Protein AF-A0A9D5VKY2-F1 (afdb_monomer_lite)

Radius of gyration: 16.39 Å; chains: 1; bounding box: 40×23×47 Å

Secondary structure (DSSP, 8-state):
---HHHHHHHHHHHHHHHHHHHHHHHHHHHHHHHHTT---HHHHHHHHHHHHHHHHHHHTTS---HHHHHHHHHHHHTHHHHHHHHHHHHHHHS--

Sequence (96 aa):
MYNFKNVEETFQTLLVYHCIINIAAFTTACVHAYLTNWVNIWLEITLVLMGWLTFGGFLLKFNYNATIKKWIYFLHSQQIVFYVMLFSLLKGHYVI

pLDDT: mean 74.99, std 9.63, range [41.19, 86.69]

Structure (mmCIF, N/CA/C/O backbone):
data_AF-A0A9D5VKY2-F1
#
_entry.id   AF-A0A9D5VKY2-F1
#
loop_
_atom_site.group_PDB
_atom_site.id
_atom_site.type_symbol
_atom_site.label_atom_id
_atom_site.label_alt_id
_atom_site.label_comp_id
_atom_site.label_asym_id
_atom_site.label_entity_id
_atom_site.label_seq_id
_atom_site.pdbx_PDB_ins_code
_atom_site.Cartn_x
_atom_site.Cartn_y
_atom_site.Cartn_z
_atom_site.occupancy
_atom_site.B_iso_or_equiv
_atom_site.auth_seq_id
_atom_site.auth_comp_id
_atom_site.auth_asym_id
_atom_site.auth_atom_id
_atom_site.pdbx_PDB_model_num
ATOM 1 N N . MET A 1 1 ? -23.267 -14.174 25.867 1.00 42.31 1 MET A N 1
ATOM 2 C CA . MET A 1 1 ? -22.819 -12.849 25.390 1.00 42.31 1 MET A CA 1
ATOM 3 C C . MET A 1 1 ? -21.356 -13.015 24.994 1.00 42.31 1 MET A C 1
ATOM 5 O O . MET A 1 1 ? -20.525 -13.177 25.876 1.00 42.31 1 MET A O 1
ATOM 9 N N . TYR A 1 2 ? -21.061 -13.193 23.701 1.00 47.09 2 TYR A N 1
ATOM 10 C CA . TYR A 1 2 ? -19.691 -13.472 23.246 1.00 47.09 2 TYR A CA 1
ATOM 11 C C . TYR A 1 2 ? -18.790 -12.272 23.560 1.00 47.09 2 TYR A C 1
ATOM 13 O O . TYR A 1 2 ? -19.201 -11.124 23.402 1.00 47.09 2 TYR A O 1
ATOM 21 N N . ASN A 1 3 ? -17.589 -12.539 24.069 1.00 51.28 3 ASN A N 1
ATOM 22 C CA . ASN A 1 3 ? -16.659 -11.532 24.571 1.00 51.28 3 ASN A CA 1
ATOM 23 C C . ASN A 1 3 ? -15.956 -10.832 23.385 1.00 51.28 3 ASN A C 1
ATOM 25 O O . ASN A 1 3 ? -14.791 -11.086 23.091 1.00 51.28 3 ASN A O 1
ATOM 29 N N . PHE A 1 4 ? -16.700 -10.002 22.645 1.00 60.19 4 PHE A N 1
ATOM 30 C CA . PHE A 1 4 ? -16.260 -9.346 21.401 1.00 60.19 4 PHE A CA 1
ATOM 31 C C . PHE A 1 4 ? -15.112 -8.343 21.590 1.00 60.19 4 PHE A C 1
ATOM 33 O O . PHE A 1 4 ? -14.469 -7.963 20.615 1.00 60.19 4 PHE A O 1
ATOM 40 N N . LYS A 1 5 ? -14.808 -7.958 22.833 1.00 62.81 5 LYS A N 1
ATOM 41 C CA . LYS A 1 5 ? -13.775 -6.966 23.151 1.00 62.81 5 LYS A CA 1
ATOM 42 C C . LYS A 1 5 ? -12.366 -7.428 22.746 1.00 62.81 5 LYS A C 1
ATOM 44 O O . LYS A 1 5 ? -11.630 -6.667 22.131 1.00 62.81 5 LYS A O 1
ATOM 49 N N . ASN A 1 6 ? -12.042 -8.705 22.976 1.00 73.06 6 ASN A N 1
ATOM 50 C CA . ASN A 1 6 ? -10.754 -9.281 22.565 1.00 73.06 6 ASN A CA 1
ATOM 51 C C . ASN A 1 6 ? -10.632 -9.411 21.040 1.00 73.06 6 ASN A C 1
ATOM 53 O O . ASN A 1 6 ? -9.534 -9.326 20.493 1.00 73.06 6 ASN A O 1
ATOM 57 N N . VAL A 1 7 ? -11.754 -9.628 20.345 1.00 73.62 7 VAL A N 1
ATOM 58 C CA . VAL A 1 7 ? -11.777 -9.745 18.880 1.00 73.62 7 VAL A CA 1
ATOM 59 C C . VAL A 1 7 ? -11.496 -8.385 18.248 1.00 73.62 7 VAL A C 1
ATOM 61 O O . VAL A 1 7 ? -10.688 -8.296 17.329 1.00 73.62 7 VAL A O 1
ATOM 64 N N . GLU A 1 8 ? -12.112 -7.326 18.769 1.00 73.81 8 GLU A N 1
ATOM 65 C CA . GLU A 1 8 ? -11.897 -5.962 18.290 1.00 73.81 8 GLU A CA 1
ATOM 66 C C . GLU A 1 8 ? -10.455 -5.488 18.520 1.00 73.81 8 GLU A C 1
ATOM 68 O O . GLU A 1 8 ? -9.823 -5.016 17.575 1.00 73.81 8 GLU A O 1
ATOM 73 N N . GLU A 1 9 ? -9.894 -5.688 19.719 1.00 77.25 9 GLU A N 1
ATOM 74 C CA . GLU A 1 9 ? -8.484 -5.367 19.998 1.00 77.25 9 GLU A CA 1
ATOM 75 C C . GLU A 1 9 ? -7.531 -6.133 19.073 1.00 77.25 9 GLU A C 1
ATOM 77 O O . GLU A 1 9 ? -6.633 -5.535 18.479 1.00 77.25 9 GLU A O 1
ATOM 82 N N . THR A 1 10 ? -7.775 -7.430 18.857 1.00 81.44 10 THR A N 1
ATOM 83 C CA . THR A 1 10 ? -6.975 -8.244 17.926 1.00 81.44 10 THR A CA 1
ATOM 8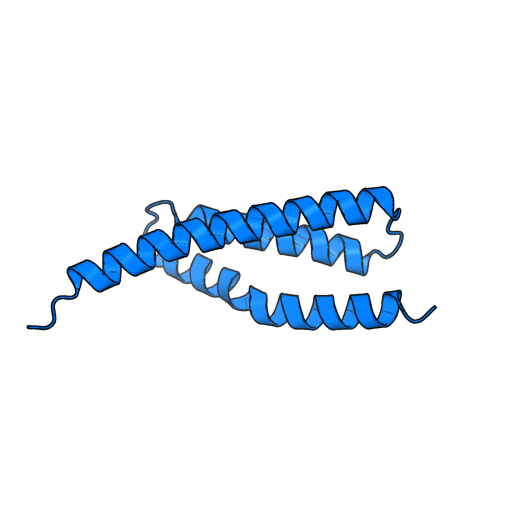4 C C . THR A 1 10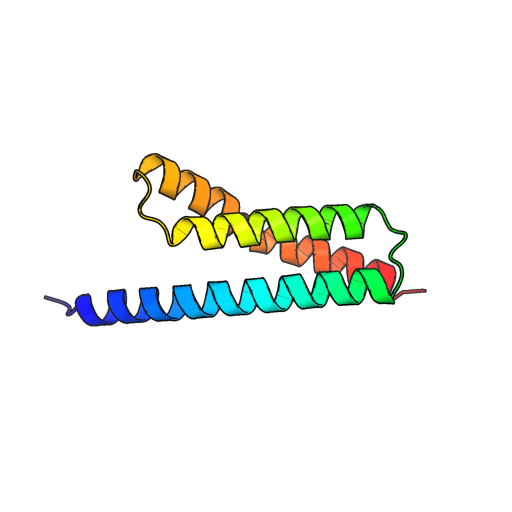 ? -7.042 -7.694 16.500 1.00 81.44 10 THR A C 1
ATOM 86 O O . THR A 1 10 ? -6.016 -7.583 15.828 1.00 81.44 10 THR A O 1
ATOM 89 N N . PHE A 1 11 ? -8.232 -7.305 16.032 1.00 77.94 11 PHE A N 1
ATOM 90 C CA . PHE A 1 11 ? -8.410 -6.707 14.708 1.00 77.94 11 PHE A CA 1
ATOM 91 C C . PHE A 1 11 ? -7.690 -5.363 14.574 1.00 77.94 11 PHE A C 1
ATOM 93 O O . PHE A 1 11 ? -7.083 -5.106 13.535 1.00 77.94 11 PHE A O 1
ATOM 100 N N . GLN A 1 12 ? -7.712 -4.523 15.610 1.00 77.94 12 GLN A N 1
ATOM 101 C CA . GLN A 1 12 ? -6.979 -3.255 15.619 1.00 77.94 12 GLN A CA 1
ATOM 102 C C . GLN A 1 12 ? -5.464 -3.486 15.558 1.00 77.94 12 GLN A C 1
ATOM 104 O O . GLN A 1 12 ? -4.769 -2.843 14.770 1.00 77.94 12 GLN A O 1
ATOM 109 N N . THR A 1 13 ? -4.943 -4.446 16.323 1.00 82.25 13 THR A N 1
ATOM 110 C CA . THR A 1 13 ? -3.525 -4.821 16.281 1.00 82.25 13 THR A CA 1
ATOM 111 C C . THR A 1 13 ? -3.121 -5.355 14.905 1.00 82.25 13 THR A C 1
ATOM 113 O O . THR A 1 13 ? -2.123 -4.908 14.338 1.00 82.25 13 THR A O 1
ATOM 116 N N . LEU A 1 14 ? -3.914 -6.259 14.321 1.00 81.69 14 LEU A N 1
ATOM 117 C CA . LEU A 1 14 ? -3.674 -6.780 12.972 1.00 81.69 14 LEU A CA 1
ATOM 118 C C . LEU A 1 14 ? -3.737 -5.680 11.908 1.00 81.69 14 LEU A C 1
ATOM 120 O O . LEU A 1 14 ? -2.920 -5.682 10.990 1.00 81.69 14 LEU A O 1
ATOM 124 N N . LEU A 1 15 ? -4.648 -4.714 12.045 1.00 80.38 15 LEU A N 1
ATOM 125 C CA . LEU A 1 15 ? -4.749 -3.568 11.142 1.00 80.38 15 LEU A CA 1
ATOM 126 C C . LEU A 1 15 ? -3.475 -2.711 11.169 1.00 80.38 15 LEU A C 1
ATOM 128 O O . LEU A 1 15 ? -3.004 -2.274 10.117 1.00 80.38 15 LEU A O 1
ATOM 132 N N . VAL A 1 16 ? -2.883 -2.504 12.350 1.00 81.62 16 VAL A N 1
ATOM 133 C CA . VAL A 1 16 ? -1.607 -1.786 12.485 1.00 81.62 16 VAL A CA 1
ATOM 134 C C . VAL A 1 16 ? -0.485 -2.543 11.777 1.00 81.62 16 VAL A C 1
ATOM 136 O O . VAL A 1 16 ? 0.232 -1.941 10.977 1.00 81.62 16 VAL A O 1
ATOM 139 N N . TYR A 1 17 ? -0.359 -3.854 12.001 1.00 84.88 17 TYR A N 1
ATOM 140 C CA . TYR A 1 17 ? 0.646 -4.668 11.311 1.00 84.88 17 TYR A CA 1
ATOM 141 C C . TYR A 1 17 ? 0.443 -4.688 9.795 1.00 84.88 17 TYR A C 1
ATOM 143 O O . TYR A 1 17 ? 1.406 -4.525 9.051 1.00 84.88 17 TYR A O 1
ATOM 151 N N . HIS A 1 18 ? -0.800 -4.816 9.331 1.00 83.88 18 HIS A N 1
ATOM 152 C CA . HIS A 1 18 ? -1.146 -4.759 7.913 1.00 83.88 18 HIS A CA 1
ATOM 153 C C . HIS A 1 18 ? -0.701 -3.435 7.271 1.00 83.88 18 HIS A C 1
ATOM 155 O O . HIS A 1 18 ? -0.062 -3.443 6.219 1.00 83.88 18 HIS A O 1
ATOM 161 N N . CYS A 1 19 ? -0.964 -2.300 7.932 1.00 81.62 19 CYS A N 1
ATOM 162 C CA . CYS A 1 19 ? -0.498 -0.990 7.468 1.00 81.62 19 CYS A CA 1
ATOM 163 C C . CYS A 1 19 ? 1.033 -0.923 7.378 1.00 81.62 19 CYS A C 1
ATOM 165 O O . CYS A 1 19 ? 1.566 -0.456 6.374 1.00 81.62 19 CYS A O 1
ATOM 167 N N . ILE A 1 20 ? 1.740 -1.404 8.407 1.00 83.12 20 ILE A N 1
ATOM 168 C CA . ILE A 1 20 ? 3.210 -1.391 8.449 1.00 83.12 20 ILE A CA 1
ATOM 169 C C . ILE A 1 20 ? 3.794 -2.243 7.317 1.00 83.12 20 ILE A C 1
ATOM 171 O O . ILE A 1 20 ? 4.679 -1.779 6.600 1.00 83.12 20 ILE A O 1
ATOM 175 N N . ILE A 1 21 ? 3.279 -3.461 7.124 1.00 85.56 21 ILE A N 1
ATOM 176 C CA . ILE A 1 21 ? 3.746 -4.379 6.077 1.00 85.56 21 ILE A CA 1
ATOM 177 C C . ILE A 1 21 ? 3.508 -3.780 4.688 1.00 85.56 21 ILE A C 1
ATOM 179 O O . ILE A 1 21 ? 4.409 -3.823 3.854 1.00 85.56 21 ILE A O 1
ATOM 183 N N . ASN A 1 22 ? 2.345 -3.168 4.444 1.00 84.12 22 ASN A N 1
ATOM 184 C CA . ASN A 1 22 ? 2.061 -2.513 3.165 1.00 84.12 22 ASN A CA 1
ATOM 185 C C . ASN A 1 22 ? 2.998 -1.331 2.891 1.00 84.12 22 ASN A C 1
ATOM 187 O O . ASN A 1 22 ? 3.507 -1.210 1.779 1.00 84.12 22 ASN A O 1
ATOM 191 N N . ILE A 1 23 ? 3.273 -0.485 3.890 1.00 83.94 23 ILE A N 1
ATOM 192 C CA . ILE A 1 23 ? 4.225 0.630 3.748 1.00 83.94 23 ILE A CA 1
ATOM 193 C C . ILE A 1 23 ? 5.633 0.104 3.450 1.00 83.94 23 ILE A C 1
ATOM 195 O O . ILE A 1 23 ? 6.311 0.638 2.569 1.00 83.94 23 ILE A O 1
ATOM 199 N N . ALA A 1 24 ? 6.067 -0.949 4.148 1.00 83.94 24 ALA A N 1
ATOM 200 C CA . ALA A 1 24 ? 7.364 -1.571 3.908 1.00 83.94 24 ALA A CA 1
ATOM 201 C C . ALA A 1 24 ? 7.449 -2.149 2.487 1.00 83.94 24 ALA A C 1
ATOM 203 O O . ALA A 1 24 ? 8.377 -1.822 1.754 1.00 83.94 24 ALA A O 1
ATOM 204 N N . ALA A 1 25 ? 6.444 -2.922 2.064 1.00 82.94 25 ALA A N 1
ATOM 205 C CA . ALA A 1 25 ? 6.381 -3.510 0.729 1.00 82.94 25 ALA A CA 1
ATOM 206 C C . ALA A 1 25 ? 6.357 -2.445 -0.378 1.00 82.94 25 ALA A C 1
ATOM 208 O O . ALA A 1 25 ? 7.080 -2.569 -1.365 1.00 82.94 25 ALA A O 1
ATOM 209 N N . PHE A 1 26 ? 5.575 -1.376 -0.201 1.00 85.62 26 PHE A N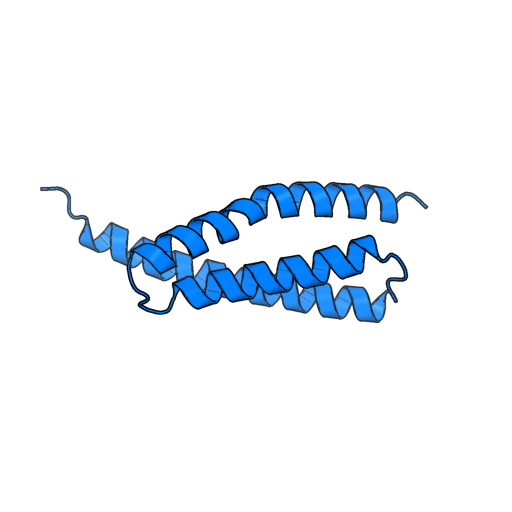 1
ATOM 210 C CA . PHE A 1 26 ? 5.541 -0.248 -1.131 1.00 85.62 26 PHE A CA 1
ATOM 211 C C . PHE A 1 26 ? 6.904 0.448 -1.222 1.00 85.62 26 PHE A C 1
ATOM 213 O O . PHE A 1 26 ? 7.406 0.676 -2.319 1.00 85.62 26 PHE A O 1
ATOM 220 N N . THR A 1 27 ? 7.550 0.711 -0.084 1.00 84.25 27 THR A N 1
ATOM 221 C CA . THR A 1 27 ? 8.890 1.317 -0.052 1.00 84.25 27 THR A CA 1
ATOM 222 C C . THR A 1 27 ? 9.914 0.435 -0.768 1.00 84.25 27 THR A C 1
ATOM 224 O O . THR A 1 27 ? 10.685 0.930 -1.589 1.00 84.25 27 THR A O 1
ATOM 227 N N . THR A 1 28 ? 9.898 -0.877 -0.516 1.00 84.69 28 THR A N 1
ATOM 228 C CA . THR A 1 28 ? 10.765 -1.836 -1.213 1.00 84.69 28 THR A CA 1
ATOM 229 C C . THR A 1 28 ? 10.505 -1.840 -2.718 1.00 84.69 28 THR A C 1
ATOM 231 O O . THR A 1 28 ? 11.464 -1.842 -3.486 1.00 84.69 28 THR A O 1
ATOM 234 N N . ALA A 1 29 ? 9.242 -1.783 -3.151 1.00 83.56 29 ALA A N 1
ATOM 235 C CA . ALA A 1 29 ? 8.891 -1.702 -4.567 1.00 83.56 29 ALA A CA 1
ATOM 236 C C . ALA A 1 29 ? 9.420 -0.413 -5.220 1.00 83.56 29 ALA A C 1
ATOM 238 O O . ALA A 1 29 ? 9.986 -0.482 -6.307 1.00 83.56 29 ALA A O 1
ATOM 239 N N . CYS A 1 30 ? 9.317 0.740 -4.549 1.00 84.31 30 CYS A N 1
ATOM 240 C CA . CYS A 1 30 ? 9.876 2.007 -5.035 1.00 84.31 30 CYS A CA 1
ATOM 241 C C . CYS A 1 30 ? 11.401 1.952 -5.186 1.00 84.31 30 CYS A C 1
ATOM 243 O O . CYS A 1 30 ? 11.936 2.360 -6.215 1.00 84.31 30 CYS A O 1
ATOM 245 N N . VAL A 1 31 ? 12.105 1.428 -4.175 1.00 86.69 31 VAL A N 1
ATOM 246 C CA . VAL A 1 31 ? 13.568 1.270 -4.223 1.00 86.69 31 VAL A CA 1
ATOM 247 C C . VAL A 1 31 ? 13.965 0.316 -5.346 1.00 86.69 31 VAL A C 1
ATOM 249 O O . VAL A 1 31 ? 14.892 0.609 -6.096 1.00 86.69 31 VAL A O 1
ATOM 252 N N . HIS A 1 32 ? 13.253 -0.802 -5.493 1.00 83.69 32 HIS A N 1
ATOM 253 C CA . HIS A 1 32 ? 13.500 -1.752 -6.570 1.00 83.69 32 HIS A CA 1
ATOM 254 C C . HIS A 1 32 ? 13.297 -1.105 -7.943 1.00 83.69 32 HIS A C 1
ATOM 256 O O . HIS A 1 32 ? 14.222 -1.133 -8.745 1.00 83.69 32 HIS A O 1
ATOM 262 N N . ALA A 1 33 ? 12.153 -0.452 -8.175 1.00 82.19 33 ALA A N 1
ATOM 263 C CA . ALA A 1 33 ? 11.842 0.233 -9.429 1.00 82.19 33 ALA A CA 1
ATOM 264 C C . ALA A 1 33 ? 12.917 1.258 -9.821 1.00 82.19 33 ALA A C 1
ATOM 266 O O . ALA A 1 33 ? 13.323 1.307 -10.983 1.00 82.19 33 ALA A O 1
ATOM 267 N N . TYR A 1 34 ? 13.419 2.018 -8.840 1.00 82.06 34 TYR A N 1
ATOM 268 C CA . TYR A 1 34 ? 14.519 2.963 -9.024 1.00 82.06 34 TYR A CA 1
ATOM 269 C C . TYR A 1 34 ? 15.832 2.266 -9.416 1.00 82.06 34 TYR A C 1
ATOM 271 O O . TYR A 1 34 ? 16.481 2.670 -10.377 1.00 82.06 34 TYR A O 1
ATOM 279 N N . LEU A 1 35 ? 16.218 1.196 -8.711 1.00 82.31 35 LEU A N 1
ATOM 280 C CA . LEU A 1 35 ? 17.469 0.473 -8.975 1.00 82.31 35 LEU A CA 1
ATOM 281 C C . LEU A 1 35 ? 17.458 -0.282 -10.309 1.00 82.31 35 LEU A C 1
ATOM 283 O O . LEU A 1 35 ? 18.481 -0.350 -10.985 1.00 82.31 35 LEU A O 1
ATOM 287 N N . THR A 1 36 ? 16.317 -0.853 -10.692 1.00 79.19 36 THR A N 1
ATOM 288 C CA . THR A 1 36 ? 16.161 -1.588 -11.957 1.00 79.19 36 THR A CA 1
ATOM 289 C C . THR A 1 36 ? 15.776 -0.696 -13.132 1.00 79.19 36 THR A C 1
ATOM 291 O O . THR A 1 36 ? 15.595 -1.207 -14.233 1.00 79.19 36 THR 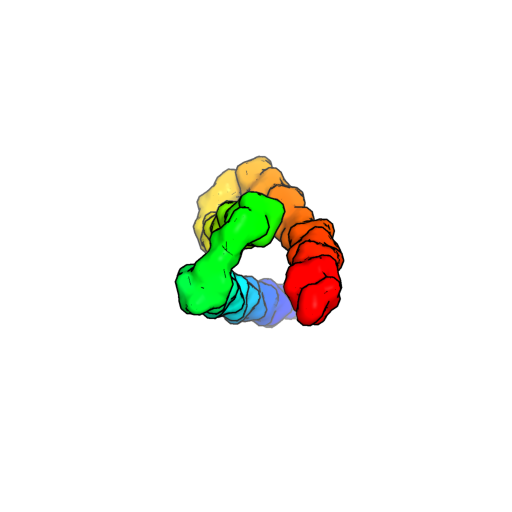A O 1
ATOM 294 N N . ASN A 1 37 ? 15.658 0.617 -12.905 1.00 77.19 37 ASN A N 1
ATOM 295 C CA . ASN A 1 37 ? 15.377 1.629 -13.918 1.00 77.19 37 ASN A CA 1
ATOM 296 C C . ASN A 1 37 ? 14.178 1.242 -14.802 1.00 77.19 37 ASN A C 1
ATOM 298 O O . ASN A 1 37 ? 14.298 1.070 -16.016 1.00 77.19 37 ASN A O 1
ATOM 302 N N . TRP A 1 38 ? 13.027 1.007 -14.161 1.00 78.12 38 TRP A N 1
ATOM 303 C CA . TRP A 1 38 ? 11.812 0.586 -14.858 1.00 78.12 38 TRP A CA 1
ATOM 304 C C . TRP A 1 38 ? 11.457 1.566 -15.980 1.00 78.12 38 TRP A C 1
ATOM 306 O O . TRP A 1 38 ? 11.167 2.724 -15.730 1.00 78.12 38 TRP A O 1
ATOM 316 N N . VAL A 1 39 ? 11.442 1.079 -17.223 1.00 74.56 39 VAL A N 1
ATOM 317 C CA . VAL A 1 39 ? 11.016 1.862 -18.403 1.00 74.56 39 VAL A CA 1
ATOM 318 C C . VAL A 1 39 ? 9.552 1.568 -18.765 1.00 74.56 39 VAL A C 1
ATOM 320 O O . VAL A 1 39 ? 8.954 2.197 -19.635 1.00 74.56 39 VAL A O 1
ATOM 323 N N . ASN A 1 40 ? 8.947 0.570 -18.118 1.00 78.94 40 ASN A N 1
ATOM 324 C CA . ASN A 1 40 ? 7.591 0.147 -18.428 1.00 78.94 40 ASN A CA 1
ATOM 325 C C . ASN A 1 40 ? 6.570 1.032 -17.700 1.00 78.94 40 ASN A C 1
ATOM 327 O O . ASN A 1 40 ? 6.350 0.881 -16.498 1.00 78.94 40 ASN A O 1
ATOM 331 N N . ILE A 1 41 ? 5.879 1.879 -18.465 1.00 78.56 41 ILE A N 1
ATOM 332 C CA . ILE A 1 41 ? 4.816 2.769 -17.978 1.00 78.56 41 ILE A CA 1
ATOM 333 C C . ILE A 1 41 ? 3.728 2.038 -17.170 1.00 78.56 41 ILE A C 1
ATOM 335 O O . ILE A 1 41 ? 3.179 2.591 -16.220 1.00 78.56 41 ILE A O 1
ATOM 339 N N . TRP A 1 42 ? 3.436 0.771 -17.481 1.00 73.75 42 TRP A N 1
ATOM 340 C CA . TRP A 1 42 ? 2.455 -0.019 -16.733 1.00 73.75 42 TRP A CA 1
ATOM 341 C C . TRP A 1 42 ? 2.934 -0.373 -15.327 1.00 73.75 42 TRP A C 1
ATOM 343 O O . TRP A 1 42 ? 2.128 -0.412 -14.396 1.00 73.75 42 TRP A O 1
ATOM 353 N N . LEU A 1 43 ? 4.235 -0.610 -15.154 1.00 76.94 43 LEU A N 1
ATOM 354 C CA . LEU A 1 43 ? 4.827 -0.859 -13.843 1.00 76.94 43 LEU A CA 1
ATOM 355 C C . LEU A 1 43 ? 4.847 0.425 -12.997 1.00 76.94 43 LEU A C 1
ATOM 357 O O . LEU A 1 43 ? 4.530 0.368 -11.810 1.00 76.94 43 LEU A O 1
ATOM 361 N N . GLU A 1 44 ? 5.101 1.587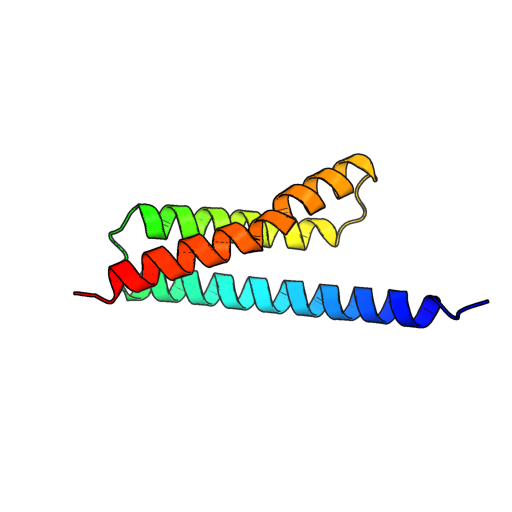 -13.602 1.00 80.00 44 GLU A N 1
ATOM 362 C CA . GLU A 1 44 ? 5.015 2.887 -12.916 1.00 80.00 44 GLU A CA 1
ATOM 363 C C . GLU A 1 44 ? 3.583 3.226 -12.477 1.00 80.00 44 GLU A C 1
ATOM 365 O O . GLU A 1 44 ? 3.355 3.574 -11.317 1.00 80.00 44 GLU A O 1
ATOM 370 N N . ILE A 1 45 ? 2.595 3.054 -13.366 1.00 81.44 45 ILE A N 1
ATOM 371 C CA . ILE A 1 45 ? 1.167 3.227 -13.041 1.00 81.44 45 ILE A CA 1
ATOM 372 C C . ILE A 1 45 ? 0.772 2.311 -11.879 1.00 81.44 45 ILE A C 1
ATOM 374 O O . ILE A 1 45 ? 0.058 2.719 -10.959 1.00 81.44 45 ILE A O 1
ATOM 378 N N . THR A 1 46 ? 1.270 1.075 -11.895 1.00 79.94 46 THR A N 1
ATOM 379 C CA . THR A 1 46 ? 1.022 0.103 -10.831 1.00 79.94 46 THR A CA 1
ATOM 380 C C . THR A 1 46 ? 1.629 0.556 -9.503 1.00 79.94 46 THR A C 1
ATOM 382 O O . THR A 1 46 ? 0.972 0.450 -8.467 1.00 79.94 46 THR A O 1
ATOM 385 N N . LEU A 1 47 ? 2.839 1.120 -9.526 1.00 82.88 47 LEU A N 1
ATOM 386 C CA . LEU A 1 47 ? 3.505 1.684 -8.353 1.00 82.88 47 LEU A CA 1
ATOM 387 C C . LEU A 1 47 ? 2.692 2.846 -7.757 1.00 82.88 47 LEU A C 1
ATOM 389 O O . LEU A 1 47 ? 2.423 2.866 -6.558 1.00 82.88 47 LEU A O 1
ATOM 393 N N . VAL A 1 48 ? 2.223 3.775 -8.597 1.00 84.69 48 VAL A N 1
ATOM 394 C CA . VAL A 1 48 ? 1.394 4.917 -8.173 1.00 84.69 48 VAL A CA 1
ATOM 395 C C . VAL A 1 48 ? 0.095 4.447 -7.522 1.00 84.69 48 VAL A C 1
ATOM 397 O O . VAL A 1 48 ? -0.277 4.924 -6.448 1.00 84.69 48 VAL A O 1
ATOM 400 N N . LEU A 1 49 ? -0.587 3.481 -8.134 1.00 83.31 49 LEU A N 1
ATOM 401 C CA . LEU A 1 49 ? -1.853 2.962 -7.623 1.00 83.31 49 LEU A CA 1
ATOM 402 C C . LEU A 1 49 ? -1.666 2.118 -6.349 1.00 83.31 49 LEU A C 1
ATOM 404 O O . LEU A 1 49 ? -2.485 2.201 -5.432 1.00 83.31 49 LEU A O 1
ATOM 408 N N . MET A 1 50 ? -0.555 1.386 -6.220 1.00 82.56 50 MET A N 1
ATOM 409 C CA . MET A 1 50 ? -0.166 0.722 -4.970 1.00 82.56 50 MET A CA 1
ATOM 410 C C . MET A 1 50 ? 0.114 1.741 -3.854 1.00 82.56 50 MET A C 1
ATOM 412 O O . MET A 1 50 ? -0.314 1.538 -2.713 1.00 82.56 50 MET A O 1
ATOM 416 N N . GLY A 1 51 ? 0.756 2.867 -4.178 1.00 82.38 51 GLY A N 1
ATOM 417 C CA . GLY A 1 51 ? 0.943 3.993 -3.261 1.00 82.38 51 GLY A CA 1
ATOM 418 C C . GLY A 1 51 ? -0.387 4.607 -2.816 1.00 82.38 51 GLY A C 1
ATOM 419 O O . GLY A 1 51 ? -0.617 4.786 -1.619 1.00 82.38 51 GLY A O 1
ATOM 420 N N . TRP A 1 52 ? -1.307 4.836 -3.756 1.00 83.44 52 TRP A N 1
ATOM 421 C CA . TRP A 1 52 ? -2.659 5.332 -3.475 1.00 83.44 52 TRP A CA 1
ATOM 422 C C . TRP A 1 52 ? -3.439 4.402 -2.536 1.00 83.44 52 TRP A C 1
ATOM 424 O O . TRP A 1 52 ? -4.057 4.858 -1.573 1.00 83.44 52 TRP A O 1
ATOM 434 N N . LEU A 1 53 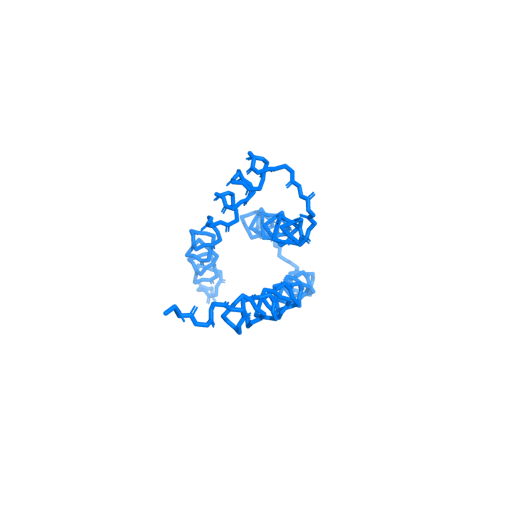? -3.367 3.087 -2.759 1.00 82.62 53 LEU A N 1
ATOM 435 C CA . LEU A 1 53 ? -4.022 2.089 -1.907 1.00 82.62 53 LEU A CA 1
ATOM 436 C C . LEU A 1 53 ? -3.376 1.988 -0.521 1.00 82.62 53 LEU A C 1
ATOM 438 O O . LEU A 1 53 ? -4.095 1.843 0.468 1.00 82.62 53 LEU A O 1
ATOM 442 N N . THR A 1 54 ? -2.048 2.104 -0.436 1.00 80.88 54 THR A N 1
ATOM 443 C CA . THR A 1 54 ? -1.307 2.138 0.838 1.00 80.88 54 THR A CA 1
ATOM 444 C C . THR A 1 54 ? -1.698 3.367 1.657 1.00 80.88 54 THR A C 1
ATOM 446 O O . THR A 1 54 ? -1.981 3.256 2.851 1.00 80.88 54 THR A O 1
ATOM 449 N N . PHE A 1 55 ? -1.818 4.525 1.004 1.00 81.69 55 PHE A N 1
ATOM 450 C CA . PHE A 1 55 ? -2.308 5.752 1.624 1.00 81.69 55 PHE A CA 1
ATOM 451 C C . PHE A 1 55 ? -3.772 5.624 2.069 1.00 81.69 55 PHE A C 1
ATOM 453 O O . PHE A 1 55 ? -4.091 5.931 3.214 1.00 81.69 55 PHE A O 1
ATOM 460 N N . GLY A 1 56 ? -4.653 5.086 1.219 1.00 77.06 56 GLY A N 1
ATOM 461 C CA . GLY A 1 56 ? -6.052 4.815 1.568 1.00 77.06 56 GLY A CA 1
ATOM 462 C C . GLY A 1 56 ? -6.209 3.865 2.762 1.00 77.06 56 GLY A C 1
ATOM 463 O O . GLY A 1 56 ? -7.036 4.109 3.638 1.00 77.06 56 GLY A O 1
ATOM 464 N N . GLY A 1 57 ? -5.370 2.828 2.853 1.00 75.56 57 GLY A N 1
ATOM 465 C CA . GLY A 1 57 ? -5.321 1.920 4.003 1.00 75.56 57 GLY A CA 1
ATOM 466 C C . GLY A 1 57 ? -4.881 2.620 5.288 1.00 75.56 57 GLY A C 1
ATOM 467 O O . GLY A 1 57 ? -5.488 2.429 6.339 1.00 75.56 57 GLY A O 1
ATOM 468 N N . PHE A 1 58 ? -3.884 3.505 5.200 1.00 77.50 58 PHE A N 1
ATOM 469 C CA . PHE A 1 58 ? -3.461 4.325 6.335 1.00 77.50 58 PHE A CA 1
ATOM 470 C C . PHE A 1 58 ? -4.554 5.307 6.778 1.00 77.50 58 PHE A C 1
ATOM 472 O O . PHE A 1 58 ? -4.759 5.506 7.975 1.00 77.50 58 PHE A O 1
ATOM 479 N N . LEU A 1 59 ? -5.312 5.874 5.834 1.00 76.12 59 LEU A N 1
ATOM 480 C CA . LEU A 1 59 ? -6.443 6.747 6.144 1.00 76.12 59 LEU A CA 1
ATOM 481 C C . LEU A 1 59 ? -7.545 6.024 6.937 1.00 76.12 59 LEU A C 1
ATOM 483 O O . LEU A 1 59 ? -8.158 6.634 7.808 1.00 76.12 59 LEU A O 1
ATOM 487 N N . LEU A 1 60 ? -7.754 4.717 6.742 1.00 74.88 60 LEU A N 1
ATOM 488 C CA . LEU A 1 60 ? -8.717 3.939 7.545 1.00 74.88 60 LEU A CA 1
ATOM 489 C C . LEU A 1 60 ? -8.374 3.874 9.040 1.00 74.88 60 LEU A C 1
ATOM 491 O O . LEU A 1 60 ? -9.257 3.568 9.846 1.00 74.88 60 LEU A O 1
ATOM 495 N N . LYS A 1 61 ? -7.127 4.183 9.418 1.00 69.81 61 LYS A N 1
ATOM 496 C CA . LYS A 1 61 ? -6.705 4.314 10.818 1.00 69.81 61 LYS A CA 1
ATOM 497 C C . LYS A 1 61 ? -7.297 5.558 11.489 1.00 69.81 61 LYS A C 1
ATOM 499 O O . LYS A 1 61 ? -7.448 5.577 12.708 1.00 69.81 61 LYS A O 1
ATOM 504 N N . PHE A 1 62 ? -7.631 6.596 10.722 1.00 72.06 62 PHE A N 1
ATOM 505 C CA . PHE A 1 62 ? -8.242 7.807 11.259 1.00 72.06 62 PHE A CA 1
ATOM 506 C C . PHE A 1 62 ? -9.761 7.667 11.353 1.00 72.06 62 PHE A C 1
ATOM 508 O O . PHE A 1 62 ? -10.419 6.991 10.559 1.00 72.06 62 PHE A O 1
ATOM 515 N N . ASN A 1 63 ? -10.334 8.331 12.356 1.00 64.38 63 ASN A N 1
ATOM 516 C CA . ASN A 1 63 ? -11.753 8.226 12.664 1.00 64.38 63 ASN A CA 1
ATOM 517 C C . ASN A 1 63 ? -12.574 9.157 11.753 1.00 64.38 63 ASN A C 1
ATOM 519 O O . ASN A 1 63 ? -12.957 10.261 12.134 1.00 64.38 63 ASN A O 1
ATOM 523 N N . TYR A 1 64 ? -12.798 8.718 10.515 1.00 70.38 64 TYR A N 1
ATOM 524 C CA . TYR A 1 64 ? -13.659 9.400 9.548 1.00 70.38 64 TYR A CA 1
ATOM 525 C C . TYR A 1 64 ? -15.142 9.055 9.746 1.00 70.38 64 TYR A C 1
ATOM 527 O O . TYR A 1 64 ? -15.491 8.024 10.320 1.00 70.38 64 TYR A O 1
ATOM 535 N N . ASN A 1 65 ? -16.026 9.901 9.204 1.00 77.25 65 ASN A N 1
ATOM 536 C CA . ASN A 1 65 ? -17.465 9.635 9.143 1.00 77.25 65 ASN A CA 1
ATOM 537 C C . ASN A 1 65 ? -17.742 8.267 8.473 1.00 77.25 65 ASN A C 1
ATOM 539 O O . ASN A 1 65 ? -17.060 7.890 7.516 1.00 77.25 65 ASN A O 1
ATOM 543 N N . ALA A 1 66 ? -18.753 7.533 8.948 1.00 76.44 66 ALA A N 1
ATOM 544 C CA . ALA A 1 66 ? -19.084 6.171 8.522 1.00 76.44 66 ALA A CA 1
ATOM 545 C C . ALA A 1 66 ? -19.242 6.025 6.996 1.00 76.44 66 ALA A C 1
ATOM 547 O O . ALA A 1 66 ? -18.777 5.043 6.415 1.00 76.44 66 ALA A O 1
ATOM 548 N N . THR A 1 67 ? -19.828 7.025 6.330 1.00 78.75 67 THR A N 1
ATOM 549 C CA . THR A 1 67 ? -19.974 7.047 4.865 1.00 78.75 67 THR A CA 1
ATOM 550 C C . THR A 1 67 ? -18.619 7.083 4.162 1.00 78.75 67 THR A C 1
ATOM 552 O O . THR A 1 67 ? -18.380 6.304 3.243 1.00 78.75 67 THR A O 1
ATOM 555 N N . ILE A 1 68 ? -17.708 7.944 4.622 1.00 76.19 68 ILE A N 1
ATOM 556 C CA . ILE A 1 68 ? -16.354 8.080 4.066 1.00 76.19 68 ILE A CA 1
ATOM 557 C C . ILE A 1 68 ? -15.573 6.786 4.305 1.00 76.19 68 ILE A C 1
ATOM 559 O O . ILE A 1 68 ? -14.956 6.254 3.386 1.00 76.19 68 ILE A O 1
ATOM 563 N N . LYS A 1 69 ? -15.680 6.217 5.511 1.00 77.69 69 LYS A N 1
ATOM 564 C CA . LYS A 1 69 ? -15.027 4.957 5.874 1.00 77.69 69 LYS A CA 1
ATOM 565 C C . LYS A 1 69 ? -15.447 3.810 4.947 1.00 77.69 69 LYS A C 1
ATOM 567 O O . LYS A 1 69 ? -14.587 3.074 4.477 1.00 77.69 69 LYS A O 1
ATOM 572 N N . LYS A 1 70 ? -16.740 3.698 4.611 1.00 77.38 70 LYS A N 1
ATOM 573 C CA . LYS A 1 70 ? -17.256 2.687 3.669 1.00 77.38 70 LYS A CA 1
ATOM 574 C C . LYS A 1 70 ? -16.635 2.816 2.273 1.00 77.38 70 LYS A C 1
ATOM 576 O O . LYS A 1 70 ? -16.235 1.808 1.695 1.00 77.38 70 LYS A O 1
ATOM 581 N N . TRP A 1 71 ? -16.536 4.036 1.744 1.00 76.31 71 TRP A N 1
ATOM 582 C CA . TRP A 1 71 ? -15.926 4.279 0.431 1.00 76.31 71 TRP A CA 1
ATOM 583 C C . TRP A 1 71 ? -14.430 3.978 0.417 1.00 76.31 71 TRP A C 1
ATOM 585 O O . TRP A 1 71 ? -13.943 3.368 -0.534 1.00 76.31 71 TRP A O 1
ATOM 595 N N . ILE A 1 72 ? -13.714 4.330 1.488 1.00 74.62 72 ILE A N 1
ATOM 596 C CA . ILE A 1 72 ? -12.293 3.997 1.618 1.00 74.62 72 ILE A CA 1
ATOM 597 C C . ILE A 1 72 ? -12.107 2.475 1.719 1.00 74.62 72 ILE A C 1
ATOM 599 O O . ILE A 1 72 ? -11.231 1.936 1.053 1.00 74.62 72 ILE A O 1
ATOM 603 N N . TYR A 1 73 ? -12.961 1.759 2.460 1.00 77.12 73 TYR A N 1
ATOM 604 C CA . TYR A 1 73 ? -12.936 0.290 2.494 1.00 77.12 73 TYR A CA 1
ATOM 605 C C . TYR A 1 73 ? -13.157 -0.333 1.116 1.00 77.12 73 TYR A C 1
ATOM 607 O O . TYR A 1 73 ? -12.449 -1.266 0.744 1.00 77.12 73 TYR A O 1
ATOM 615 N N . PHE A 1 74 ? -14.118 0.187 0.350 1.00 75.75 74 PHE A N 1
ATOM 616 C CA . PHE A 1 74 ? -14.390 -0.298 -1.000 1.00 75.75 74 PHE A CA 1
ATOM 617 C C . PHE A 1 74 ? -13.186 -0.084 -1.924 1.00 75.75 74 PHE A C 1
ATOM 619 O O . PHE A 1 74 ? -12.728 -1.036 -2.554 1.00 75.75 74 PHE A O 1
ATOM 626 N N . LEU A 1 75 ? -12.619 1.126 -1.936 1.00 74.38 75 LEU A N 1
ATOM 627 C CA . LEU A 1 75 ? -11.396 1.432 -2.683 1.00 74.38 75 LEU A CA 1
ATOM 628 C C . LEU A 1 75 ? -10.234 0.523 -2.267 1.00 74.38 75 LEU A C 1
ATOM 630 O O . LEU A 1 75 ? -9.567 -0.052 -3.121 1.00 74.38 75 LEU A O 1
ATOM 634 N N . HIS A 1 76 ? -10.024 0.337 -0.965 1.00 77.25 76 HIS A N 1
ATOM 635 C CA . HIS A 1 76 ? -8.923 -0.468 -0.443 1.00 77.25 76 HIS A CA 1
ATOM 636 C C . HIS A 1 76 ? -9.088 -1.966 -0.750 1.00 77.25 76 HIS A C 1
ATOM 638 O O . HIS A 1 76 ? -8.111 -2.642 -1.057 1.00 77.25 76 HIS A O 1
ATOM 644 N N . SER A 1 77 ? -10.322 -2.483 -0.778 1.00 73.31 77 SER A N 1
ATOM 645 C CA . SER A 1 77 ? -10.601 -3.886 -1.127 1.00 73.31 77 SER A CA 1
ATOM 646 C C . SER A 1 77 ? -10.214 -4.257 -2.567 1.00 73.31 77 SER A C 1
ATOM 648 O O . SER A 1 77 ? -10.002 -5.433 -2.867 1.00 73.31 77 SER A O 1
ATOM 650 N N . GLN A 1 78 ? -10.028 -3.264 -3.448 1.00 72.69 78 GLN A N 1
ATOM 651 C CA . GLN A 1 78 ? -9.525 -3.485 -4.807 1.00 72.69 78 GLN A CA 1
ATOM 652 C C . GLN A 1 78 ? -8.032 -3.861 -4.856 1.00 72.69 78 GLN A C 1
ATOM 654 O O . GLN A 1 78 ? -7.536 -4.222 -5.924 1.00 72.69 78 GLN A O 1
ATOM 659 N N . GLN A 1 79 ? -7.326 -3.873 -3.715 1.00 69.81 79 GLN A N 1
ATOM 660 C CA . GLN A 1 79 ? -5.948 -4.371 -3.604 1.00 69.81 79 GLN A CA 1
ATOM 661 C C . GLN A 1 79 ? -5.762 -5.791 -4.164 1.00 69.81 79 GLN A C 1
ATOM 663 O O . GLN A 1 79 ? -4.717 -6.076 -4.741 1.00 69.81 79 GLN A O 1
ATOM 668 N N . ILE A 1 80 ? -6.768 -6.669 -4.060 1.00 65.56 80 ILE A N 1
ATOM 669 C CA . ILE A 1 80 ? -6.703 -8.033 -4.620 1.00 65.56 80 ILE A CA 1
ATOM 670 C C . ILE A 1 80 ? -6.598 -8.008 -6.149 1.00 65.56 80 ILE A C 1
ATOM 672 O O . ILE A 1 80 ? -5.775 -8.714 -6.728 1.00 65.56 80 ILE A O 1
ATOM 676 N N . VAL A 1 81 ? -7.398 -7.167 -6.807 1.00 64.38 81 VAL A N 1
ATOM 677 C CA . VAL A 1 81 ? -7.354 -7.000 -8.269 1.00 64.38 81 VAL A CA 1
ATOM 678 C C . VAL A 1 81 ? -6.002 -6.420 -8.680 1.00 64.38 81 VAL A C 1
ATOM 680 O O . VAL A 1 81 ? -5.394 -6.858 -9.657 1.00 64.38 81 VAL A O 1
ATOM 683 N N . PHE A 1 82 ? -5.491 -5.498 -7.867 1.00 70.00 82 PHE A N 1
ATOM 684 C CA . PHE A 1 82 ? -4.171 -4.908 -8.029 1.00 70.00 82 PHE A CA 1
ATOM 685 C C . PHE A 1 82 ? -3.043 -5.940 -7.966 1.00 70.00 82 PHE A C 1
ATOM 687 O O . PHE A 1 82 ? -2.156 -5.941 -8.816 1.00 70.00 82 PHE A O 1
ATOM 694 N N . TYR A 1 83 ? -3.110 -6.864 -7.009 1.00 69.38 83 TYR A N 1
ATOM 695 C CA . TYR A 1 83 ? -2.132 -7.936 -6.852 1.00 69.38 83 TYR A CA 1
ATOM 696 C C . TYR A 1 83 ? -2.089 -8.867 -8.073 1.00 69.38 83 TYR A C 1
ATOM 698 O O . TYR A 1 83 ? -1.011 -9.198 -8.564 1.00 69.38 83 TYR A O 1
ATOM 706 N N . VAL A 1 84 ? -3.256 -9.238 -8.614 1.00 69.94 84 VAL A N 1
ATOM 707 C CA . VAL A 1 84 ? -3.363 -10.073 -9.826 1.00 69.94 84 VAL A CA 1
ATOM 708 C C . VAL A 1 84 ? -2.765 -9.365 -11.047 1.00 69.94 84 VAL A C 1
ATOM 710 O O . VAL A 1 84 ? -2.039 -9.984 -11.832 1.00 69.94 84 VAL A O 1
ATOM 713 N N . MET A 1 85 ? -3.023 -8.064 -11.196 1.00 68.88 85 MET A N 1
ATOM 714 C CA . MET A 1 85 ? -2.458 -7.252 -12.276 1.00 68.88 85 MET A CA 1
ATOM 715 C C . MET A 1 85 ? -0.929 -7.149 -12.168 1.00 68.88 85 MET A C 1
ATOM 717 O O . MET A 1 85 ? -0.225 -7.361 -13.153 1.00 68.88 85 MET A O 1
ATOM 721 N N . LEU A 1 86 ? -0.413 -6.899 -10.962 1.00 72.31 86 LEU A N 1
ATOM 722 C CA . LEU A 1 86 ? 1.017 -6.753 -10.675 1.00 72.31 86 LEU A CA 1
ATOM 723 C C . LEU A 1 86 ? 1.773 -8.071 -10.906 1.00 72.31 86 LEU A C 1
ATOM 725 O O . LEU A 1 86 ? 2.811 -8.078 -11.564 1.00 72.31 86 LEU A O 1
ATOM 729 N N . PHE A 1 87 ? 1.212 -9.202 -10.467 1.00 71.56 87 PHE A N 1
ATOM 730 C CA . PHE A 1 87 ? 1.756 -10.534 -10.751 1.00 71.56 87 PHE A CA 1
ATOM 731 C C . PHE A 1 87 ? 1.825 -10.820 -12.258 1.00 71.56 87 PHE A C 1
ATOM 733 O O . PHE A 1 87 ? 2.830 -11.331 -12.753 1.00 71.56 87 PHE A O 1
ATOM 740 N N . SER A 1 88 ? 0.777 -10.451 -12.999 1.00 66.75 88 SER A N 1
ATOM 741 C CA . SER A 1 88 ? 0.721 -10.637 -14.454 1.00 66.75 88 SER A CA 1
ATOM 742 C C . SER A 1 88 ? 1.746 -9.760 -15.184 1.00 66.75 88 SER A C 1
ATOM 744 O O . SER A 1 88 ? 2.420 -10.239 -16.096 1.00 66.75 88 SER A O 1
ATOM 746 N N . LEU A 1 89 ? 1.923 -8.507 -14.746 1.00 69.19 89 LEU A N 1
ATOM 747 C CA . LEU A 1 89 ? 2.922 -7.579 -15.285 1.00 69.19 89 LEU A CA 1
ATOM 748 C C . LEU A 1 89 ? 4.355 -8.036 -14.994 1.00 69.19 89 LEU A C 1
ATOM 750 O O . LEU A 1 89 ? 5.179 -8.040 -15.905 1.00 69.19 89 LEU A O 1
ATOM 754 N N . LEU A 1 90 ? 4.652 -8.477 -13.767 1.00 69.00 90 LEU A N 1
ATOM 755 C CA . LEU A 1 90 ? 5.975 -9.002 -13.413 1.00 69.00 90 LEU A CA 1
ATOM 756 C C . LEU A 1 90 ? 6.293 -10.291 -14.173 1.00 69.00 90 LEU A C 1
ATOM 758 O O . LEU A 1 90 ? 7.398 -10.431 -14.689 1.00 69.00 90 LEU A O 1
ATOM 762 N N . LYS A 1 91 ? 5.327 -11.209 -14.318 1.00 65.44 91 LYS A N 1
ATOM 763 C CA . LYS A 1 91 ? 5.515 -12.414 -15.139 1.00 65.44 91 LYS A CA 1
ATOM 764 C C . LYS A 1 91 ? 5.817 -12.063 -16.599 1.00 65.44 91 LYS A C 1
ATOM 766 O O . LYS A 1 91 ? 6.608 -12.756 -17.217 1.00 65.44 91 LYS A O 1
ATOM 771 N N . GLY A 1 92 ? 5.227 -10.999 -17.143 1.00 59.72 92 GLY A N 1
ATOM 772 C CA . GLY A 1 92 ? 5.575 -10.497 -18.477 1.00 59.72 92 GLY A CA 1
ATOM 773 C C . GLY A 1 92 ? 6.934 -9.789 -18.538 1.00 59.72 92 GLY A C 1
ATOM 774 O O . GLY A 1 92 ? 7.583 -9.815 -19.576 1.00 59.72 92 GLY A O 1
ATOM 775 N N . HIS A 1 93 ? 7.380 -9.176 -17.439 1.00 61.44 93 HIS A N 1
ATOM 776 C CA . HIS A 1 93 ? 8.635 -8.423 -17.366 1.00 61.44 93 HIS A CA 1
ATOM 777 C C . HIS A 1 93 ? 9.876 -9.313 -17.194 1.00 61.44 93 HIS A C 1
ATOM 779 O O . HIS A 1 93 ? 10.924 -9.002 -17.745 1.00 61.44 93 HIS A O 1
ATOM 785 N N . TYR A 1 94 ? 9.757 -10.431 -16.469 1.00 54.72 94 TYR A N 1
ATOM 786 C CA . TYR A 1 94 ? 10.842 -11.403 -16.258 1.00 54.72 94 TYR A CA 1
ATOM 787 C C . TYR A 1 94 ? 10.950 -12.479 -17.359 1.00 54.72 94 TYR A C 1
ATOM 789 O O . TYR A 1 94 ? 11.774 -13.380 -17.240 1.00 54.72 94 TYR A O 1
ATOM 797 N N . VAL A 1 95 ? 10.125 -12.417 -18.414 1.00 45.66 95 VAL A N 1
ATOM 798 C CA . VAL A 1 95 ? 10.190 -13.317 -19.589 1.00 45.66 95 VAL A CA 1
ATOM 799 C C . VAL A 1 95 ? 10.899 -12.611 -20.755 1.00 45.66 95 VAL A C 1
ATOM 801 O O . VAL A 1 95 ? 10.427 -12.605 -21.889 1.00 45.66 95 VAL A O 1
ATOM 804 N N . ILE A 1 96 ? 12.040 -11.989 -20.457 1.00 41.19 96 ILE A N 1
ATOM 805 C CA . ILE A 1 96 ? 13.045 -11.579 -21.449 1.00 41.19 96 ILE A CA 1
ATOM 806 C C . ILE A 1 96 ? 14.265 -12.468 -21.249 1.00 41.19 96 ILE A C 1
ATOM 808 O O . ILE A 1 96 ? 14.721 -12.563 -20.088 1.00 41.19 96 ILE A O 1
#

Foldseek 3Di:
DPPCVVVVVVVLVVLVVVLVVLVVVLVVLVVVCVVVVDPDPLSVVLSVLSVVLSVLSVCLNDDDDPVVNVVSVVSNVCVVVSVVSNVVVVVVVVPD